Protein AF-A0A1M5QML5-F1 (afdb_monomer)

Solvent-accessible surface area (backbone atoms only — not comparable to full-atom values): 5992 Å² total; per-residue (Å²): 128,74,48,75,50,74,52,78,57,96,95,40,65,35,37,44,35,38,40,73,54,100,56,23,39,38,35,40,45,24,39,92,86,40,73,68,59,95,66,71,49,72,52,69,56,87,68,88,66,96,59,96,61,83,68,73,54,68,66,60,54,50,53,49,48,52,49,52,52,51,55,48,54,51,49,54,52,52,53,51,53,51,53,52,51,52,53,53,51,51,52,54,57,54,60,57,75,70,60,133

pLDDT: mean 81.66, std 12.41, range [53.72, 96.38]

Foldseek 3Di:
DKDWDWDDDPNFIKIWIWDADPFWIKTFIDTPNHGPDPDIQIDGDPDPDPDPDPGDDPVVVVVSSVVNVVVVVVVVVVVVVVVVVVVVVVVVVVVVVPDD

Nearest PDB structures (foldseek):
  6u3s-assembly1_A  TM=7.618E-01  e=4.136E-01  Homo sapiens
  7qby-assembly1_A  TM=5.448E-01  e=1.380E+00  Homo sapiens
  5bvt-assembly1_A  TM=6.741E-01  e=3.263E+00  Pygoscelis papua
  6hxv-assembly1_B  TM=5.065E-01  e=1.947E+00  Danio rerio

Organism: NCBI:txid1437360

Radius of gyration: 20.31 Å; Cα contacts (8 Å, |Δi|>4): 112; chains: 1; bounding box: 36×20×74 Å

Secondary structure (DSSP, 8-state):
--EEEEEEETTEEEEEEEEE-SSEEEEEEEETTEESSS--EEEE--S--SS----S-HHHHHHHHHHHHHHHHHHHHHHHHHHHHHHHHHHHHHHHTT--

Structure (mmCIF, N/CA/C/O backbone):
data_AF-A0A1M5QML5-F1
#
_entry.id   AF-A0A1M5QML5-F1
#
loop_
_atom_site.group_PDB
_atom_site.id
_atom_site.type_symbol
_atom_site.label_atom_id
_atom_site.label_alt_id
_atom_site.label_comp_id
_atom_site.label_asym_id
_atom_site.label_entity_id
_atom_site.label_seq_id
_atom_site.pdbx_PDB_ins_code
_atom_site.Cartn_x
_atom_site.Cartn_y
_atom_site.Cartn_z
_atom_site.occupancy
_atom_site.B_iso_or_equiv
_atom_site.auth_seq_id
_atom_site.auth_comp_id
_atom_site.auth_asym_id
_atom_site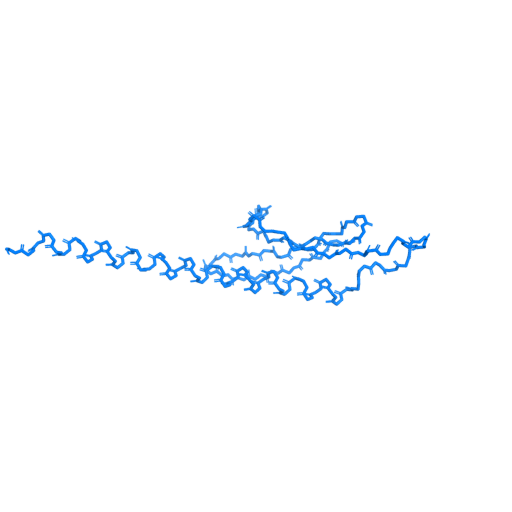.auth_atom_id
_atom_site.pdbx_PDB_model_num
ATOM 1 N N . MET A 1 1 ? 1.415 5.032 -15.938 1.00 65.81 1 MET A N 1
ATOM 2 C CA . MET A 1 1 ? 0.019 4.843 -15.478 1.00 65.81 1 MET A CA 1
ATOM 3 C C . MET A 1 1 ? 0.071 4.297 -14.058 1.00 65.81 1 MET A C 1
ATOM 5 O O . MET A 1 1 ? 0.914 3.450 -13.817 1.00 65.81 1 MET A O 1
ATOM 9 N N . GLN A 1 2 ? -0.724 4.798 -13.113 1.00 76.25 2 GLN A N 1
ATOM 10 C CA . GLN A 1 2 ? -0.790 4.217 -11.761 1.00 76.25 2 GLN A CA 1
ATOM 11 C C . GLN A 1 2 ? -1.678 2.964 -11.773 1.00 76.25 2 GLN A C 1
ATOM 13 O O . GLN A 1 2 ? -2.685 2.957 -12.482 1.00 76.25 2 GLN A O 1
ATOM 18 N N . LYS A 1 3 ? -1.324 1.927 -11.006 1.00 85.81 3 LYS A N 1
ATOM 19 C CA . LYS A 1 3 ? -2.167 0.731 -10.823 1.00 85.81 3 LYS A CA 1
ATOM 20 C C . LYS A 1 3 ? -2.742 0.728 -9.415 1.00 85.81 3 LYS A C 1
ATOM 22 O O . LYS A 1 3 ? -2.038 1.079 -8.472 1.00 85.81 3 LYS A O 1
ATOM 27 N N . ALA A 1 4 ? -4.002 0.339 -9.267 1.00 91.00 4 ALA A N 1
ATOM 28 C CA . ALA A 1 4 ? -4.637 0.236 -7.962 1.00 91.00 4 ALA A CA 1
ATOM 29 C C . ALA A 1 4 ? -5.536 -1.000 -7.889 1.00 91.00 4 ALA A C 1
ATOM 31 O O . ALA A 1 4 ? -6.225 -1.315 -8.856 1.00 91.00 4 ALA A O 1
ATOM 32 N N . THR A 1 5 ? -5.524 -1.669 -6.739 1.00 94.31 5 THR A N 1
ATOM 33 C CA . THR A 1 5 ? -6.532 -2.664 -6.351 1.00 94.31 5 THR A CA 1
ATOM 34 C C . THR A 1 5 ? -7.091 -2.304 -4.980 1.00 94.31 5 THR A C 1
ATOM 36 O O . THR A 1 5 ? -6.482 -1.524 -4.244 1.00 94.31 5 THR A O 1
ATOM 39 N N . THR A 1 6 ? -8.252 -2.846 -4.636 1.00 95.25 6 THR A N 1
ATOM 40 C CA . THR A 1 6 ? -8.933 -2.573 -3.371 1.00 95.25 6 THR A CA 1
ATOM 41 C C . THR A 1 6 ? -9.283 -3.858 -2.648 1.00 95.25 6 THR A C 1
ATOM 43 O O . THR A 1 6 ? -9.657 -4.840 -3.286 1.00 95.25 6 TH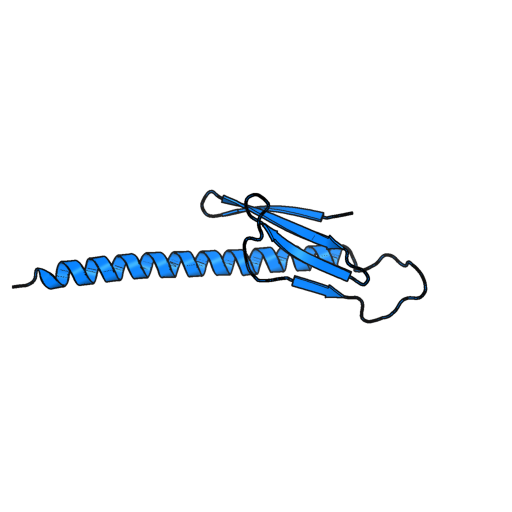R A O 1
ATOM 46 N N . PHE A 1 7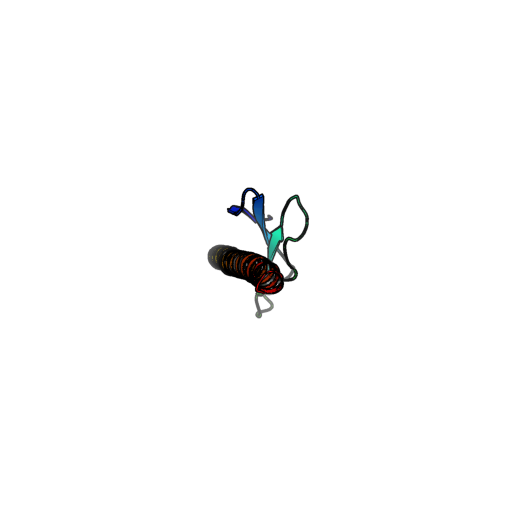 ? -9.244 -3.826 -1.319 1.00 93.56 7 PHE A N 1
ATOM 47 C CA . PHE A 1 7 ? -9.757 -4.906 -0.486 1.00 93.56 7 PHE A CA 1
ATOM 48 C C . PHE A 1 7 ? -10.450 -4.384 0.769 1.00 93.56 7 PHE A C 1
ATOM 50 O O . PHE A 1 7 ? -10.164 -3.287 1.246 1.00 93.56 7 PHE A O 1
ATOM 57 N N . GLU A 1 8 ? -11.336 -5.203 1.328 1.00 92.94 8 GLU A N 1
ATOM 58 C CA . GLU A 1 8 ? -12.073 -4.893 2.550 1.00 92.94 8 GLU A CA 1
ATOM 59 C C . GLU A 1 8 ? -11.498 -5.654 3.748 1.00 92.94 8 GLU A C 1
ATOM 61 O O . GLU A 1 8 ? -11.153 -6.835 3.651 1.00 92.94 8 GLU A O 1
ATOM 66 N N . HIS A 1 9 ? -11.393 -4.982 4.894 1.00 88.38 9 HIS A N 1
ATOM 67 C CA . HIS A 1 9 ? -11.041 -5.609 6.167 1.00 88.38 9 HIS A CA 1
ATOM 68 C C . HIS A 1 9 ? -11.629 -4.805 7.332 1.00 88.38 9 HIS A C 1
ATOM 70 O O . HIS A 1 9 ? -11.500 -3.585 7.368 1.00 88.38 9 HIS A O 1
ATOM 76 N N . GLY A 1 10 ? -12.293 -5.469 8.285 1.00 85.19 10 GLY A N 1
ATOM 77 C CA . GLY A 1 10 ? -12.849 -4.801 9.472 1.00 85.19 10 GLY A CA 1
ATOM 78 C C . GLY A 1 10 ? -13.828 -3.657 9.160 1.00 85.19 10 GLY A C 1
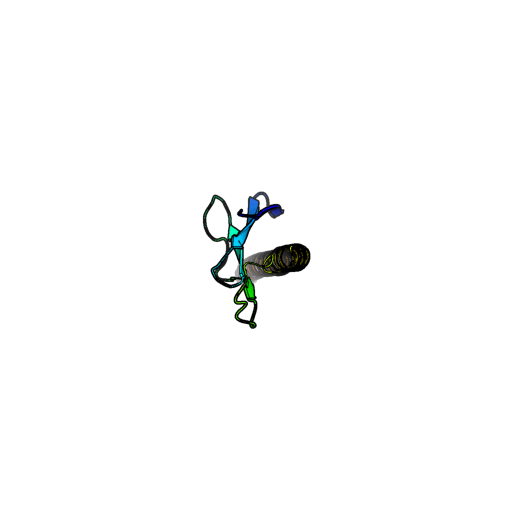ATOM 79 O O . GLY A 1 10 ? -13.821 -2.644 9.854 1.00 85.19 10 GLY A O 1
ATOM 80 N N . GLY A 1 11 ? -14.616 -3.775 8.082 1.00 88.38 11 GLY A N 1
ATOM 81 C CA . GLY A 1 11 ? -15.565 -2.740 7.641 1.00 88.38 11 GLY A CA 1
ATOM 82 C C . GLY A 1 11 ? -14.929 -1.518 6.967 1.00 88.38 11 GLY A C 1
ATOM 83 O O . GLY A 1 11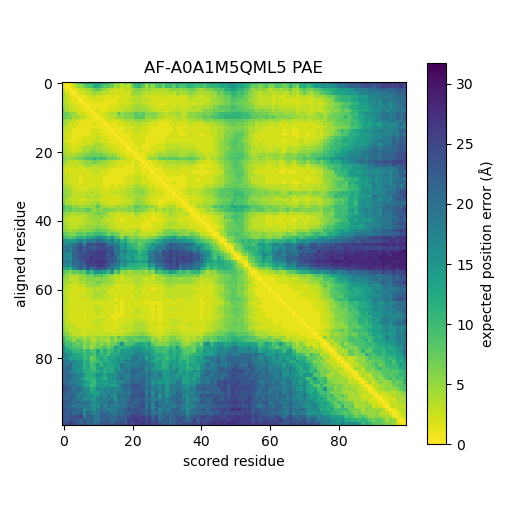 ? -15.621 -0.537 6.710 1.00 88.38 11 GLY A O 1
ATOM 84 N N . LYS A 1 12 ? -13.623 -1.560 6.684 1.00 91.00 12 LYS A N 1
ATOM 85 C CA . LYS A 1 12 ? -12.873 -0.499 6.005 1.00 91.00 12 LYS A CA 1
ATOM 86 C C . LYS A 1 12 ? -12.417 -0.969 4.627 1.00 91.00 12 LYS A C 1
ATOM 88 O O . LYS A 1 12 ? -12.028 -2.126 4.463 1.00 91.00 12 LYS A O 1
ATOM 93 N N . VAL A 1 13 ? -12.428 -0.052 3.660 1.00 93.94 13 VAL A N 1
ATOM 94 C CA . VAL A 1 13 ? -11.889 -0.273 2.313 1.00 93.94 13 VAL A CA 1
ATOM 95 C C . VAL A 1 13 ? -10.466 0.266 2.261 1.00 93.94 13 VAL A C 1
ATOM 97 O O . VAL A 1 13 ? -10.219 1.432 2.570 1.00 93.94 13 VAL A O 1
ATOM 100 N N . TYR A 1 14 ? -9.540 -0.585 1.842 1.00 95.31 14 TYR A N 1
ATOM 101 C CA . TYR A 1 14 ? -8.139 -0.253 1.653 1.00 95.31 14 TYR A CA 1
ATOM 102 C C . TYR A 1 14 ? -7.790 -0.281 0.170 1.00 95.31 14 TYR A C 1
ATOM 104 O O . TYR A 1 14 ? -8.265 -1.134 -0.579 1.00 95.31 14 TYR A O 1
ATOM 112 N N . GLU A 1 15 ? -6.921 0.630 -0.249 1.00 96.38 15 GLU A N 1
ATOM 113 C CA . GLU A 1 15 ? -6.434 0.741 -1.619 1.00 96.38 15 GLU A CA 1
ATOM 114 C C . GLU A 1 15 ? -4.942 0.411 -1.670 1.00 96.38 15 GLU A C 1
ATOM 116 O O . GLU A 1 15 ? -4.122 1.099 -1.063 1.00 96.38 15 GLU A O 1
ATOM 121 N N . VAL A 1 16 ? -4.560 -0.603 -2.437 1.00 96.19 16 VAL A N 1
ATOM 122 C CA . VAL A 1 16 ? -3.160 -0.913 -2.740 1.00 96.19 16 VAL A CA 1
ATOM 123 C C . VAL A 1 16 ? -2.803 -0.188 -4.028 1.00 96.19 16 VAL A C 1
ATOM 125 O O . VAL A 1 16 ? -3.316 -0.532 -5.091 1.00 96.19 16 VAL A O 1
ATOM 128 N N . ARG A 1 17 ? -1.937 0.825 -3.956 1.00 95.31 17 ARG A N 1
ATOM 129 C CA . ARG A 1 17 ? -1.563 1.650 -5.114 1.00 95.31 17 ARG A CA 1
ATOM 130 C C . ARG A 1 17 ? -0.109 1.412 -5.493 1.00 95.31 17 ARG A C 1
ATOM 132 O O . ARG A 1 17 ? 0.775 1.614 -4.663 1.00 95.31 17 ARG A O 1
ATOM 139 N N . ALA A 1 18 ? 0.130 1.049 -6.750 1.00 93.50 18 ALA A N 1
ATOM 140 C CA . ALA A 1 18 ? 1.444 1.020 -7.373 1.00 93.50 18 ALA A CA 1
ATOM 141 C C . ALA A 1 18 ? 1.677 2.311 -8.171 1.00 93.50 18 ALA A C 1
ATOM 143 O O . ALA A 1 18 ? 0.907 2.671 -9.068 1.00 93.50 18 ALA A O 1
ATOM 144 N N . ILE A 1 19 ? 2.757 3.005 -7.829 1.00 91.00 19 ILE A N 1
ATOM 145 C CA . ILE A 1 19 ? 3.142 4.306 -8.362 1.00 91.00 19 ILE A CA 1
ATOM 146 C C . ILE A 1 19 ? 4.489 4.130 -9.075 1.00 91.00 19 ILE A C 1
ATOM 148 O O . ILE A 1 19 ? 5.449 3.699 -8.426 1.00 91.00 19 ILE A O 1
ATOM 152 N N . PRO A 1 20 ? 4.585 4.442 -10.379 1.00 87.25 20 PRO A N 1
ATOM 153 C CA . PRO A 1 20 ? 5.849 4.354 -11.097 1.00 87.25 20 PRO A CA 1
ATOM 154 C C . PRO A 1 20 ? 6.840 5.403 -10.573 1.00 87.25 20 PRO A C 1
ATOM 156 O O . PRO A 1 20 ? 6.461 6.522 -10.219 1.00 87.25 20 PRO A O 1
ATOM 159 N N . THR A 1 21 ? 8.114 5.038 -10.523 1.00 84.31 21 THR A N 1
ATOM 160 C CA . THR A 1 21 ? 9.247 5.910 -10.195 1.00 84.31 21 THR A CA 1
ATOM 161 C C . THR A 1 21 ? 10.179 6.033 -11.402 1.00 84.31 21 THR A C 1
ATOM 163 O O . THR A 1 21 ? 9.897 5.489 -12.465 1.00 84.31 21 THR A O 1
ATOM 166 N N . LEU A 1 22 ? 11.288 6.764 -11.243 1.00 79.81 22 LEU A N 1
ATOM 167 C CA . LEU A 1 22 ? 12.308 6.923 -12.287 1.00 79.81 22 LEU A CA 1
ATOM 168 C C . LEU A 1 22 ? 12.875 5.580 -12.776 1.00 79.81 22 LEU A C 1
ATOM 170 O O . LEU A 1 22 ? 13.056 5.411 -13.974 1.00 79.81 22 LEU A O 1
ATOM 174 N N . ASN A 1 23 ? 13.100 4.638 -11.858 1.00 79.31 23 ASN A N 1
ATOM 175 C CA . ASN A 1 23 ? 13.797 3.377 -12.131 1.00 79.31 23 ASN A CA 1
ATOM 176 C C . ASN A 1 23 ? 12.960 2.141 -11.756 1.00 79.31 23 ASN A C 1
ATOM 178 O O . ASN A 1 23 ? 13.450 1.014 -11.793 1.00 79.31 23 ASN A O 1
ATOM 182 N N . GLY A 1 24 ? 11.696 2.319 -11.367 1.00 87.00 24 GLY A N 1
ATOM 183 C CA . GLY A 1 24 ? 10.933 1.225 -10.789 1.00 87.00 24 GLY A CA 1
ATOM 184 C C . GLY A 1 24 ? 9.513 1.569 -10.372 1.00 87.00 24 GLY A C 1
ATOM 185 O O . GLY A 1 24 ? 8.847 2.401 -10.985 1.00 87.00 24 GLY A O 1
ATOM 186 N N . TRP A 1 25 ? 9.035 0.895 -9.327 1.00 90.38 25 TRP A N 1
ATOM 187 C CA . TRP A 1 25 ? 7.694 1.075 -8.776 1.00 90.38 25 TRP A CA 1
ATOM 188 C C . TRP A 1 25 ? 7.707 1.059 -7.254 1.00 90.38 25 TRP A C 1
ATOM 190 O O . TRP A 1 25 ? 8.476 0.338 -6.619 1.00 90.38 25 TRP A O 1
ATOM 200 N N . LYS A 1 26 ? 6.796 1.839 -6.673 1.00 92.50 26 LYS A N 1
ATOM 201 C CA . LYS A 1 26 ? 6.499 1.852 -5.241 1.00 92.50 26 LYS A CA 1
ATOM 202 C C . LYS A 1 26 ? 5.054 1.454 -5.015 1.00 92.50 26 LYS A C 1
ATOM 204 O O . LYS A 1 26 ? 4.159 2.019 -5.635 1.00 92.50 26 LYS A O 1
ATOM 209 N N . VAL A 1 27 ? 4.827 0.538 -4.088 1.00 94.19 27 VAL A N 1
ATOM 210 C CA . VAL A 1 27 ? 3.510 0.100 -3.641 1.00 94.19 27 VAL A CA 1
ATOM 211 C C . VAL A 1 27 ? 3.280 0.570 -2.209 1.00 94.19 27 VAL A C 1
ATOM 213 O O . VAL A 1 27 ? 4.109 0.349 -1.320 1.00 94.19 27 VAL A O 1
ATOM 216 N N . ARG A 1 28 ? 2.146 1.239 -1.991 1.00 95.00 28 ARG A N 1
ATOM 217 C CA . ARG A 1 28 ? 1.689 1.706 -0.675 1.00 95.00 28 ARG A CA 1
ATOM 218 C C . ARG A 1 28 ? 0.201 1.428 -0.513 1.00 95.00 28 ARG A C 1
ATOM 220 O O . ARG A 1 28 ? -0.539 1.416 -1.497 1.00 95.00 28 ARG A O 1
ATOM 227 N N . ILE A 1 29 ? -0.217 1.228 0.731 1.00 95.31 29 ILE A N 1
ATOM 228 C CA . ILE A 1 29 ? -1.615 0.978 1.083 1.00 95.31 29 ILE A CA 1
ATOM 229 C C . ILE A 1 29 ? -2.214 2.266 1.625 1.00 95.31 29 ILE A C 1
ATOM 231 O O . ILE A 1 29 ? -1.575 2.968 2.409 1.00 95.31 29 ILE A O 1
ATOM 235 N N . PHE A 1 30 ? -3.429 2.570 1.198 1.00 94.69 30 PHE A N 1
ATOM 236 C CA . PHE A 1 30 ? -4.179 3.748 1.594 1.00 94.69 30 PHE A CA 1
ATOM 237 C C . PHE A 1 30 ? -5.520 3.343 2.192 1.00 94.69 30 PHE A C 1
ATOM 239 O O . PHE A 1 30 ? -6.086 2.315 1.834 1.00 94.69 30 PHE A O 1
ATOM 246 N N . ILE A 1 31 ? -6.024 4.175 3.089 1.00 94.56 31 ILE A N 1
ATOM 247 C CA . ILE A 1 31 ? -7.400 4.165 3.567 1.00 94.56 31 ILE A CA 1
ATOM 248 C C . ILE A 1 31 ? -7.911 5.597 3.457 1.00 94.56 31 ILE A C 1
ATOM 250 O O . ILE A 1 31 ? -7.231 6.525 3.892 1.00 94.56 31 ILE A O 1
ATOM 254 N N . GLU A 1 32 ? -9.053 5.789 2.797 1.00 91.94 32 GLU A N 1
ATOM 255 C CA . GLU A 1 32 ? -9.651 7.120 2.592 1.00 91.94 32 GLU A CA 1
ATOM 256 C C . GLU A 1 32 ? -8.657 8.139 1.987 1.00 91.94 32 GLU A C 1
ATOM 258 O O . GLU A 1 32 ? -8.626 9.317 2.336 1.00 91.94 32 GLU A O 1
ATOM 263 N N . GLY A 1 33 ? -7.789 7.673 1.080 1.00 90.19 33 GLY A N 1
ATOM 264 C CA . GLY A 1 33 ? -6.764 8.496 0.430 1.00 90.19 33 GLY A CA 1
ATOM 265 C C . GLY A 1 33 ? -5.521 8.821 1.271 1.00 90.19 33 GLY A C 1
ATOM 266 O O . GLY A 1 33 ? -4.591 9.429 0.738 1.00 90.19 33 GLY A O 1
ATOM 267 N N . ILE A 1 34 ? -5.447 8.382 2.530 1.00 92.62 34 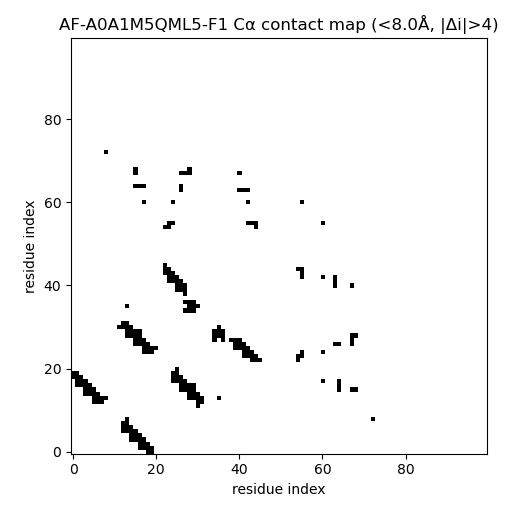ILE A N 1
ATOM 268 C CA . ILE A 1 34 ? -4.312 8.597 3.443 1.00 92.62 34 ILE A CA 1
ATOM 269 C C . ILE A 1 34 ? -3.488 7.303 3.547 1.00 92.62 34 ILE A C 1
ATOM 271 O O . ILE A 1 34 ? -4.077 6.222 3.557 1.00 92.62 34 ILE A O 1
ATOM 275 N N . PRO A 1 35 ? -2.141 7.353 3.617 1.00 92.12 35 PRO A N 1
ATOM 276 C CA . PRO A 1 35 ? -1.330 6.155 3.827 1.00 92.12 35 PRO A CA 1
ATOM 277 C C . PRO A 1 35 ? -1.767 5.389 5.084 1.00 92.12 35 PRO A C 1
ATOM 279 O O . PRO A 1 35 ? -1.744 5.934 6.185 1.00 92.12 35 PRO A O 1
ATOM 282 N N . ALA A 1 36 ? -2.145 4.123 4.912 1.00 89.25 36 ALA A N 1
ATOM 283 C CA . ALA A 1 36 ? -2.659 3.271 5.982 1.00 89.25 36 ALA A CA 1
ATOM 284 C C . ALA A 1 36 ? -1.547 2.726 6.895 1.00 89.25 36 ALA A C 1
ATOM 286 O O . ALA A 1 36 ? -1.825 2.262 7.997 1.00 89.25 36 ALA A O 1
ATOM 287 N N . ASN A 1 37 ? -0.289 2.761 6.442 1.00 86.25 37 ASN A N 1
ATOM 288 C CA . ASN A 1 37 ? 0.875 2.360 7.224 1.00 86.25 37 ASN A CA 1
ATOM 289 C C . ASN A 1 37 ? 2.145 3.140 6.835 1.00 86.25 37 ASN A C 1
ATOM 291 O O . ASN A 1 37 ? 2.191 3.885 5.852 1.00 86.25 37 ASN A O 1
ATOM 295 N N . GLY A 1 38 ? 3.202 2.944 7.629 1.00 83.31 38 GLY A N 1
ATOM 296 C CA . GLY A 1 38 ? 4.536 3.496 7.373 1.00 83.31 38 GLY A CA 1
ATOM 297 C C . GLY A 1 38 ? 5.378 2.697 6.371 1.00 83.31 38 GLY A C 1
ATOM 298 O O . GLY A 1 38 ? 6.488 3.115 6.049 1.00 83.31 38 GLY A O 1
ATOM 299 N N . PHE A 1 39 ? 4.884 1.562 5.868 1.00 86.88 39 PHE A N 1
ATOM 300 C CA . PHE A 1 39 ? 5.650 0.689 4.981 1.00 86.88 39 PHE A CA 1
ATOM 301 C C . PHE A 1 39 ? 5.538 1.127 3.520 1.00 86.88 39 PHE A C 1
ATOM 303 O O . PHE A 1 39 ? 4.533 1.670 3.063 1.00 86.88 39 PHE A O 1
ATOM 310 N N . THR A 1 40 ? 6.611 0.912 2.767 1.00 91.88 40 THR A N 1
ATOM 311 C CA . THR A 1 40 ? 6.631 1.100 1.315 1.00 91.88 40 THR A CA 1
ATOM 312 C C . THR A 1 40 ? 7.349 -0.084 0.703 1.00 91.88 40 THR A C 1
ATOM 314 O O . THR A 1 40 ? 8.509 -0.336 1.016 1.00 91.88 40 THR A O 1
ATOM 317 N N . TYR A 1 41 ? 6.659 -0.791 -0.181 1.00 92.00 41 TYR A N 1
ATOM 318 C CA . TYR A 1 41 ? 7.214 -1.911 -0.926 1.00 92.00 41 TYR A CA 1
ATOM 319 C C . TYR A 1 41 ? 7.728 -1.357 -2.245 1.00 92.00 41 TYR A C 1
ATOM 321 O O . TYR A 1 41 ? 7.024 -0.590 -2.897 1.00 92.00 41 TYR A O 1
ATOM 329 N N . SER A 1 42 ? 8.963 -1.666 -2.623 1.00 90.94 42 SER A N 1
ATOM 330 C CA . SER A 1 42 ? 9.564 -1.093 -3.830 1.00 90.94 42 SER A CA 1
ATOM 331 C C . SER A 1 42 ? 10.276 -2.161 -4.631 1.00 90.94 42 SER A C 1
ATOM 333 O O . SER A 1 42 ? 10.838 -3.095 -4.064 1.00 90.94 42 SER A O 1
ATOM 335 N N . VAL A 1 43 ? 10.275 -1.978 -5.941 1.00 88.44 43 VAL A N 1
ATOM 336 C CA . VAL A 1 43 ? 11.094 -2.740 -6.875 1.00 88.44 43 VAL A CA 1
ATOM 337 C C . VAL A 1 43 ? 11.759 -1.755 -7.819 1.00 88.44 43 VAL A C 1
ATOM 339 O O . VAL A 1 43 ? 11.111 -0.824 -8.298 1.00 88.44 43 VAL A O 1
ATOM 342 N N . ASP A 1 44 ? 13.054 -1.939 -8.030 1.00 85.50 44 ASP A N 1
ATOM 343 C CA . ASP A 1 44 ? 13.907 -1.049 -8.806 1.00 85.50 44 ASP A CA 1
ATOM 344 C C . ASP A 1 44 ? 14.696 -1.870 -9.825 1.00 85.50 44 ASP A C 1
ATOM 346 O O . ASP A 1 44 ? 15.115 -2.993 -9.531 1.00 85.50 44 ASP A O 1
ATOM 350 N N . SER A 1 45 ? 14.869 -1.328 -11.026 1.00 77.81 45 SER A N 1
ATOM 351 C CA . SER A 1 45 ? 15.784 -1.886 -12.012 1.00 77.81 45 SER A CA 1
ATOM 352 C C . SER A 1 45 ? 17.195 -1.400 -11.705 1.00 77.81 45 SER A C 1
ATOM 354 O O . SER A 1 45 ? 17.533 -0.250 -11.974 1.00 77.81 45 SER A O 1
ATOM 356 N N . GLU A 1 46 ? 18.039 -2.297 -11.195 1.00 74.75 46 GLU A N 1
ATOM 357 C CA . GLU A 1 46 ? 19.445 -1.993 -10.891 1.00 74.75 46 GLU A CA 1
ATOM 358 C C . GLU A 1 46 ? 20.254 -1.624 -12.149 1.00 74.75 46 GLU A C 1
ATOM 360 O O . GLU A 1 46 ? 21.239 -0.888 -12.087 1.00 74.75 46 GLU A O 1
ATOM 365 N N . VAL A 1 47 ? 19.828 -2.108 -13.318 1.00 71.44 47 VAL A N 1
ATOM 366 C CA . VAL A 1 47 ? 20.488 -1.800 -14.586 1.00 71.44 47 VAL A CA 1
ATOM 367 C C . VAL A 1 47 ? 20.000 -0.447 -15.098 1.00 71.44 47 VAL A C 1
ATOM 369 O O . VAL A 1 47 ? 18.820 -0.290 -15.418 1.00 71.44 47 VAL A O 1
ATOM 372 N N . TYR A 1 48 ? 20.927 0.506 -15.232 1.00 58.22 48 TYR A N 1
ATOM 373 C CA . TYR A 1 48 ? 20.703 1.745 -15.975 1.00 58.22 48 TYR A CA 1
ATOM 374 C C . TYR A 1 48 ? 20.549 1.397 -17.460 1.00 58.22 48 TYR A C 1
ATOM 376 O O . TYR A 1 48 ? 21.523 1.051 -18.130 1.00 58.22 48 TYR A O 1
ATOM 384 N N . GLN A 1 49 ? 19.316 1.407 -17.958 1.00 61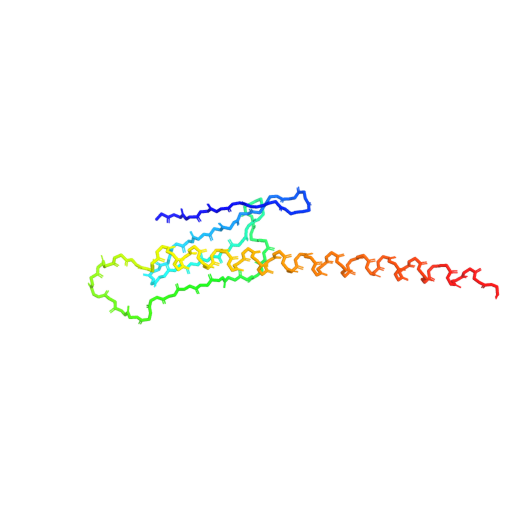.22 49 GLN A N 1
ATOM 385 C CA . GLN A 1 49 ? 19.026 1.094 -19.353 1.00 61.22 49 GLN A CA 1
ATOM 386 C C . GLN A 1 49 ? 18.970 2.385 -20.175 1.00 61.22 49 GLN A C 1
ATOM 388 O O . GLN A 1 49 ? 18.211 3.299 -19.871 1.00 61.22 49 GLN A O 1
ATOM 393 N N . ASP A 1 50 ? 19.795 2.445 -21.223 1.00 58.25 50 ASP A N 1
ATOM 394 C CA . ASP A 1 50 ? 19.963 3.610 -22.112 1.00 58.25 50 ASP A CA 1
ATOM 395 C C . ASP A 1 50 ? 18.780 3.795 -23.090 1.00 58.25 50 ASP A C 1
ATOM 397 O O . ASP A 1 50 ? 18.607 4.846 -23.702 1.00 58.25 50 ASP A O 1
ATOM 401 N N . ALA A 1 51 ? 17.920 2.779 -23.212 1.00 55.25 51 ALA A N 1
ATOM 402 C CA . ALA A 1 51 ? 16.706 2.808 -24.018 1.00 55.25 51 ALA A CA 1
ATOM 403 C C . ALA A 1 51 ? 15.467 2.672 -23.117 1.00 55.25 51 ALA A C 1
ATOM 405 O O . ALA A 1 51 ? 15.521 1.917 -22.145 1.00 55.25 51 ALA A O 1
ATOM 406 N N . PRO A 1 52 ? 14.337 3.329 -23.449 1.00 53.72 52 PRO A N 1
ATOM 407 C CA . PRO A 1 52 ? 13.060 3.137 -22.768 1.00 53.72 52 PRO A CA 1
ATOM 408 C C . PRO A 1 52 ? 12.486 1.764 -23.145 1.00 53.72 52 PRO A C 1
ATOM 410 O O . PRO A 1 52 ? 11.517 1.659 -23.892 1.00 53.72 52 PRO A O 1
ATOM 413 N N . ILE A 1 53 ? 13.137 0.694 -22.697 1.00 54.84 53 ILE A N 1
ATOM 414 C CA . ILE A 1 53 ? 12.535 -0.629 -22.680 1.00 54.84 53 ILE A CA 1
ATOM 415 C C . ILE A 1 53 ? 11.556 -0.631 -21.512 1.00 54.84 53 ILE A C 1
ATOM 417 O O . ILE A 1 53 ? 11.860 -0.123 -20.432 1.00 54.84 53 ILE A O 1
ATOM 421 N N . ASP A 1 54 ? 10.354 -1.123 -21.807 1.00 60.22 54 ASP A N 1
ATOM 422 C CA . ASP A 1 54 ? 9.275 -1.441 -20.875 1.00 60.22 54 ASP A CA 1
ATOM 423 C C . ASP A 1 54 ? 9.850 -1.788 -19.500 1.00 60.22 54 ASP A C 1
ATOM 425 O O . ASP A 1 54 ? 10.651 -2.714 -19.403 1.00 60.22 54 ASP A O 1
ATOM 429 N N . GLY A 1 55 ? 9.538 -0.962 -18.495 1.00 64.50 55 GLY A N 1
ATOM 430 C CA . GLY A 1 55 ? 10.226 -0.944 -17.205 1.00 64.50 55 GLY A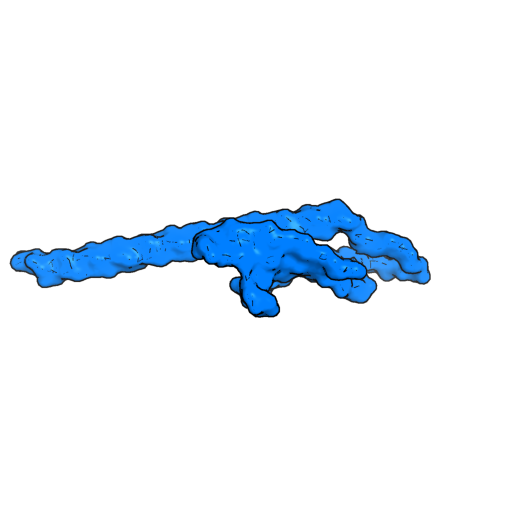 CA 1
ATOM 431 C C . GLY A 1 55 ? 10.078 -2.235 -16.393 1.00 64.50 55 GLY A C 1
ATOM 432 O O . GLY A 1 55 ? 10.108 -3.351 -16.893 1.00 64.50 55 GLY A O 1
ATOM 433 N N . VAL A 1 56 ? 9.932 -2.111 -15.077 1.00 71.31 56 VAL A N 1
ATOM 434 C CA . VAL A 1 56 ? 9.689 -3.287 -14.223 1.00 71.31 56 VAL A CA 1
ATOM 435 C C . VAL A 1 56 ? 8.515 -4.113 -14.783 1.00 71.31 56 VAL A C 1
ATOM 437 O O . VAL A 1 56 ? 7.446 -3.530 -15.001 1.00 71.31 56 VAL A O 1
ATOM 440 N N . PRO A 1 57 ? 8.676 -5.442 -14.969 1.00 82.56 57 PRO A N 1
ATOM 441 C CA . PRO A 1 57 ? 7.627 -6.304 -15.501 1.00 82.56 57 PRO A CA 1
ATOM 442 C C . PRO A 1 57 ? 6.323 -6.150 -14.722 1.00 82.56 57 PRO A C 1
ATOM 444 O O . PRO A 1 57 ? 6.324 -6.150 -13.489 1.00 82.56 57 PRO A O 1
ATOM 447 N N . GLU A 1 58 ? 5.196 -6.068 -15.429 1.00 83.38 58 GLU A N 1
ATOM 448 C CA . GLU A 1 58 ? 3.888 -5.863 -14.799 1.00 83.38 58 GLU A CA 1
ATOM 449 C C . GLU A 1 58 ? 3.538 -6.951 -13.777 1.00 83.38 58 GLU A C 1
ATOM 451 O O . GLU A 1 58 ? 2.906 -6.652 -12.763 1.00 83.38 58 GLU A O 1
ATOM 456 N N . ASP A 1 59 ? 3.986 -8.182 -14.024 1.00 87.25 59 ASP A N 1
ATOM 457 C CA . ASP A 1 59 ? 3.803 -9.334 -13.140 1.00 87.25 59 ASP A CA 1
ATOM 458 C C . ASP A 1 59 ? 4.563 -9.164 -11.814 1.00 87.25 59 ASP A C 1
ATOM 460 O O . ASP A 1 59 ? 4.048 -9.457 -10.737 1.00 87.25 59 ASP A O 1
ATOM 464 N N . LEU A 1 60 ? 5.756 -8.560 -11.866 1.00 88.12 60 LEU A N 1
ATOM 465 C CA . LEU A 1 60 ? 6.549 -8.253 -10.677 1.00 88.12 60 LEU A CA 1
ATOM 466 C C . LEU A 1 60 ? 5.884 -7.154 -9.838 1.00 88.12 60 LEU A C 1
ATOM 468 O O . LEU A 1 60 ? 5.871 -7.228 -8.610 1.00 88.12 60 LEU A O 1
ATOM 472 N N . VAL A 1 61 ? 5.271 -6.163 -10.495 1.00 89.38 61 VAL A N 1
ATOM 473 C CA . VAL A 1 61 ? 4.455 -5.144 -9.817 1.00 89.38 61 VAL A CA 1
ATOM 474 C C . VAL A 1 61 ? 3.213 -5.781 -9.185 1.00 89.38 61 VAL A C 1
ATOM 476 O O . VAL A 1 61 ? 2.895 -5.465 -8.040 1.00 89.38 61 VAL A O 1
ATOM 479 N N . ALA A 1 62 ? 2.539 -6.702 -9.881 1.00 92.00 62 ALA A N 1
ATOM 480 C CA . ALA A 1 62 ? 1.382 -7.421 -9.349 1.00 92.00 62 ALA A CA 1
ATOM 481 C C . ALA A 1 62 ? 1.747 -8.272 -8.119 1.00 92.00 62 ALA A C 1
ATOM 483 O O . ALA A 1 62 ? 1.082 -8.172 -7.087 1.00 92.00 62 ALA A O 1
ATOM 484 N N . GLY A 1 63 ? 2.853 -9.020 -8.174 1.00 93.06 63 GLY A N 1
ATOM 485 C CA . GLY A 1 63 ? 3.359 -9.788 -7.033 1.00 93.06 63 GLY A CA 1
ATOM 486 C C . GLY A 1 63 ? 3.754 -8.908 -5.840 1.00 93.06 63 GLY A C 1
ATOM 487 O O . GLY A 1 63 ? 3.515 -9.266 -4.683 1.00 93.06 63 GLY A O 1
ATOM 488 N N . LEU A 1 64 ? 4.298 -7.713 -6.098 1.00 93.62 64 LEU A N 1
ATOM 489 C CA . LEU A 1 64 ? 4.601 -6.735 -5.051 1.00 93.62 64 LEU A CA 1
ATOM 490 C C . LEU A 1 64 ? 3.326 -6.182 -4.394 1.00 93.62 64 LEU A C 1
ATOM 492 O O . LEU A 1 64 ? 3.293 -5.998 -3.177 1.00 93.62 64 LEU A O 1
ATOM 496 N N . MET A 1 65 ? 2.271 -5.946 -5.180 1.00 95.00 65 MET A N 1
ATOM 497 C CA . MET A 1 65 ? 0.956 -5.536 -4.676 1.00 95.00 65 MET A CA 1
ATOM 498 C C . MET A 1 65 ? 0.313 -6.617 -3.803 1.00 95.00 65 MET A C 1
ATOM 500 O O . MET A 1 65 ? -0.155 -6.301 -2.709 1.00 95.00 65 MET A O 1
ATOM 504 N N . GLU A 1 66 ? 0.350 -7.880 -4.233 1.00 95.00 66 GLU A N 1
ATOM 505 C CA . GLU A 1 66 ? -0.147 -9.011 -3.439 1.00 95.00 66 GLU A CA 1
ATOM 506 C C . GLU A 1 66 ? 0.631 -9.158 -2.124 1.00 95.00 66 GLU A C 1
ATOM 508 O O . GLU A 1 66 ? 0.044 -9.345 -1.057 1.00 95.00 66 GLU A O 1
ATOM 513 N N . THR A 1 67 ? 1.958 -9.009 -2.176 1.00 94.12 67 THR A N 1
ATOM 514 C CA . THR A 1 67 ? 2.811 -9.074 -0.982 1.00 94.12 67 THR A CA 1
ATOM 515 C C . THR A 1 67 ? 2.449 -7.974 0.012 1.00 94.12 67 THR A C 1
ATOM 517 O O . THR A 1 67 ? 2.248 -8.261 1.193 1.00 94.12 67 THR A O 1
ATOM 520 N N . ALA A 1 68 ? 2.293 -6.735 -0.467 1.00 93.62 68 ALA A N 1
ATOM 521 C CA . ALA A 1 68 ? 1.893 -5.610 0.369 1.00 93.62 68 ALA A CA 1
ATOM 522 C C . ALA A 1 68 ? 0.536 -5.858 1.045 1.00 93.62 68 ALA A C 1
ATOM 524 O O . ALA A 1 68 ? 0.417 -5.698 2.261 1.00 93.62 68 ALA A O 1
ATOM 525 N N . GLU A 1 69 ? -0.470 -6.292 0.281 1.00 94.62 69 GLU A N 1
ATOM 526 C CA . GLU A 1 69 ? -1.792 -6.639 0.811 1.00 94.62 69 GLU A CA 1
ATOM 527 C C . GLU A 1 69 ? -1.704 -7.734 1.880 1.00 94.62 69 GLU A C 1
ATOM 529 O O . GLU A 1 69 ? -2.264 -7.593 2.971 1.00 94.62 69 GLU A O 1
ATOM 534 N N . ARG A 1 70 ? -0.987 -8.823 1.585 1.00 93.38 70 ARG A N 1
ATOM 535 C CA . ARG A 1 70 ? -0.871 -9.982 2.473 1.00 93.38 70 ARG A CA 1
ATOM 536 C C . ARG A 1 70 ? -0.203 -9.623 3.795 1.00 93.38 70 ARG A C 1
ATOM 538 O O . ARG A 1 70 ? -0.705 -10.005 4.852 1.00 93.38 70 ARG A O 1
ATOM 545 N N . ASP A 1 71 ? 0.921 -8.912 3.749 1.00 91.44 71 ASP A N 1
ATOM 546 C CA . ASP A 1 71 ? 1.630 -8.486 4.957 1.00 91.44 71 ASP A CA 1
ATOM 547 C C . ASP A 1 71 ? 0.784 -7.521 5.790 1.00 91.44 71 ASP A C 1
ATOM 549 O O . ASP A 1 71 ? 0.730 -7.650 7.013 1.00 91.44 71 ASP A O 1
ATOM 553 N N . PHE A 1 72 ? 0.057 -6.610 5.143 1.00 91.31 72 PHE A N 1
ATOM 554 C CA . PHE A 1 72 ? -0.817 -5.681 5.846 1.00 91.31 72 PHE A CA 1
ATOM 555 C C . PHE A 1 72 ? -2.010 -6.371 6.505 1.00 91.31 72 PHE A C 1
ATOM 557 O O . PHE A 1 72 ? -2.275 -6.125 7.677 1.00 91.31 72 PHE A O 1
ATOM 564 N N . ARG A 1 73 ? -2.684 -7.296 5.812 1.00 90.62 73 ARG A N 1
ATOM 565 C CA . ARG A 1 73 ? -3.758 -8.105 6.414 1.00 90.62 73 ARG A CA 1
ATOM 566 C C . ARG A 1 73 ? -3.267 -8.914 7.609 1.00 90.62 73 ARG A C 1
ATOM 568 O O . ARG A 1 73 ? -3.985 -9.027 8.599 1.00 90.62 73 ARG A O 1
ATOM 575 N N . ARG A 1 74 ? -2.049 -9.464 7.533 1.00 88.19 74 ARG A N 1
ATOM 576 C CA . ARG A 1 74 ? -1.435 -10.164 8.668 1.00 88.19 74 ARG A CA 1
ATOM 577 C C . ARG A 1 74 ? -1.201 -9.206 9.838 1.00 88.19 74 ARG A C 1
ATOM 579 O O . ARG A 1 74 ? -1.534 -9.566 10.961 1.00 88.19 74 ARG A O 1
ATOM 586 N N . GLY A 1 75 ? -0.708 -7.996 9.570 1.00 85.25 75 GLY A N 1
ATOM 587 C CA . GLY A 1 75 ? -0.567 -6.935 10.573 1.00 85.25 75 GLY A CA 1
ATOM 588 C C . GLY A 1 75 ? -1.891 -6.610 11.272 1.00 85.25 75 GLY A C 1
ATOM 589 O O . GLY A 1 75 ? -1.972 -6.731 12.491 1.00 85.25 75 GLY A O 1
ATOM 590 N N . LEU A 1 76 ? -2.951 -6.342 10.503 1.00 82.81 76 LEU A N 1
ATOM 591 C CA . LEU A 1 76 ? -4.285 -6.041 11.043 1.00 82.81 76 LEU A CA 1
ATOM 592 C C . LEU A 1 76 ? -4.851 -7.182 11.904 1.00 82.81 76 LEU A C 1
ATOM 594 O O . LEU A 1 76 ? -5.447 -6.942 12.957 1.00 82.81 76 LEU A O 1
ATOM 598 N N . ALA A 1 77 ? -4.657 -8.434 11.482 1.00 72.69 77 ALA A N 1
ATOM 599 C CA . ALA A 1 77 ? -5.084 -9.597 12.255 1.00 72.69 77 ALA A CA 1
ATOM 600 C C . ALA A 1 77 ? -4.337 -9.701 13.596 1.00 72.69 77 ALA A C 1
ATOM 602 O O . ALA A 1 77 ? -4.946 -10.004 14.620 1.00 72.69 77 ALA A O 1
ATOM 603 N N . GLN A 1 78 ? -3.032 -9.409 13.614 1.00 70.44 78 GLN A N 1
ATOM 604 C CA . GLN A 1 78 ? -2.240 -9.394 14.847 1.00 70.44 78 GLN A CA 1
ATOM 605 C C . GLN A 1 78 ? -2.661 -8.257 15.788 1.00 70.44 78 GLN A C 1
ATOM 607 O O . GLN A 1 78 ? -2.758 -8.476 16.995 1.00 70.44 78 GLN A O 1
ATOM 612 N N . GLU A 1 79 ? -2.948 -7.070 15.251 1.00 64.69 79 GLU A N 1
ATOM 613 C CA . GLU A 1 79 ? -3.453 -5.929 16.027 1.00 64.69 79 GLU A CA 1
ATOM 614 C C . GLU A 1 79 ? -4.824 -6.229 16.653 1.00 64.69 79 GLU A C 1
ATOM 616 O O . GLU A 1 79 ? -5.050 -5.921 17.822 1.00 64.69 79 GLU A O 1
ATOM 621 N N . SER A 1 80 ? -5.711 -6.901 15.915 1.00 61.22 80 SER A N 1
ATOM 622 C CA . SER A 1 80 ? -7.042 -7.291 16.403 1.00 61.22 80 SER A CA 1
ATOM 623 C C . SER A 1 80 ? -6.961 -8.291 17.564 1.00 61.22 80 SER A C 1
ATOM 625 O O . SER A 1 80 ? -7.634 -8.118 18.577 1.00 61.22 80 SER A O 1
ATOM 627 N N . VAL A 1 81 ? -6.086 -9.299 17.458 1.00 64.44 81 VAL A N 1
ATOM 628 C CA . VAL A 1 81 ? -5.843 -10.281 18.533 1.00 64.44 81 VAL A CA 1
ATOM 629 C C . VAL A 1 81 ? -5.220 -9.622 19.767 1.00 64.44 81 VAL A C 1
ATOM 631 O O . VAL A 1 81 ? -5.575 -9.955 20.896 1.00 64.44 81 VAL A O 1
ATOM 634 N N . ALA A 1 82 ? -4.295 -8.677 19.576 1.00 60.25 82 ALA A N 1
ATOM 635 C CA . ALA A 1 82 ? -3.695 -7.942 20.686 1.00 60.25 82 ALA A CA 1
ATOM 636 C C . ALA A 1 82 ? -4.724 -7.066 21.421 1.00 60.25 82 ALA A C 1
ATOM 638 O O . ALA A 1 82 ? -4.706 -7.016 22.651 1.00 60.25 82 ALA A O 1
ATOM 639 N N . ALA A 1 83 ? -5.635 -6.419 20.686 1.00 58.59 83 ALA A N 1
ATOM 640 C CA . ALA A 1 83 ? -6.712 -5.620 21.264 1.00 58.59 83 ALA A CA 1
ATOM 641 C C . ALA A 1 83 ? -7.727 -6.478 22.041 1.00 58.59 83 ALA A C 1
ATOM 643 O O . ALA A 1 83 ? -8.121 -6.100 23.142 1.00 58.59 83 ALA A O 1
ATOM 644 N N . GLU A 1 84 ? -8.103 -7.648 21.515 1.00 64.62 84 GLU A N 1
ATOM 645 C CA . GLU A 1 84 ? -9.001 -8.586 22.206 1.00 64.62 84 GLU A CA 1
ATOM 646 C C . GLU A 1 84 ? -8.382 -9.107 23.509 1.00 64.62 84 GLU A C 1
ATOM 648 O O . GLU A 1 84 ? -9.024 -9.093 24.558 1.00 64.62 84 GLU A O 1
ATOM 653 N N . LYS A 1 85 ? -7.097 -9.477 23.479 1.00 65.19 85 LYS A N 1
ATOM 654 C CA . LYS A 1 85 ? -6.380 -9.931 24.674 1.00 65.19 85 LYS A CA 1
ATOM 655 C C . LYS A 1 85 ? -6.250 -8.838 25.740 1.00 65.19 85 LYS A C 1
ATOM 657 O O . LYS A 1 85 ? -6.320 -9.139 26.925 1.00 65.19 85 LYS A O 1
ATOM 662 N N . ALA A 1 86 ? -6.045 -7.585 25.335 1.00 64.06 86 ALA A N 1
ATOM 663 C CA . ALA A 1 86 ? -5.983 -6.465 26.272 1.00 64.06 86 ALA A CA 1
ATOM 664 C C . ALA A 1 86 ? -7.338 -6.202 26.950 1.00 64.06 86 ALA A C 1
ATOM 666 O O . ALA A 1 86 ? -7.369 -5.869 28.130 1.00 64.06 86 ALA A O 1
ATOM 667 N N . ALA A 1 87 ? -8.448 -6.378 26.226 1.00 67.94 87 ALA A N 1
ATOM 668 C CA . ALA A 1 87 ? -9.786 -6.251 26.798 1.00 67.94 87 ALA A CA 1
ATOM 669 C C . ALA A 1 87 ? -10.109 -7.383 27.793 1.00 67.94 87 ALA A C 1
ATOM 671 O O . ALA A 1 87 ? -10.693 -7.118 28.839 1.00 67.94 87 ALA A O 1
ATOM 672 N N . ASP A 1 88 ? -9.709 -8.623 27.498 1.00 70.56 88 ASP A N 1
ATOM 673 C CA . ASP A 1 88 ? -9.880 -9.761 28.416 1.00 70.56 88 ASP A CA 1
ATOM 674 C C . ASP A 1 88 ? -9.074 -9.584 29.719 1.00 70.56 88 ASP A C 1
ATOM 676 O O . ASP A 1 88 ? -9.604 -9.804 30.808 1.00 70.56 88 ASP A O 1
ATOM 680 N N . ASP A 1 89 ? -7.828 -9.104 29.622 1.00 69.69 89 ASP A N 1
ATOM 681 C CA . ASP A 1 89 ? -6.962 -8.844 30.783 1.00 69.69 89 ASP A CA 1
ATOM 682 C C . ASP A 1 89 ? -7.505 -7.713 31.679 1.00 69.69 89 ASP A C 1
ATOM 684 O O . ASP A 1 89 ? -7.488 -7.833 32.904 1.00 69.69 89 ASP A O 1
ATOM 688 N N . ASP A 1 90 ? -8.067 -6.650 31.088 1.00 71.94 90 ASP A N 1
ATOM 689 C CA . ASP A 1 90 ? -8.691 -5.543 31.831 1.00 71.94 90 ASP A CA 1
ATOM 690 C C . ASP A 1 90 ? -9.941 -6.004 32.603 1.00 71.94 90 ASP A C 1
ATOM 692 O O . ASP A 1 90 ? -10.088 -5.722 33.796 1.00 71.94 90 ASP A O 1
ATOM 696 N N . VAL A 1 91 ? -10.794 -6.819 31.967 1.00 74.31 91 VAL A N 1
ATOM 697 C CA . VAL A 1 91 ? -11.959 -7.436 32.622 1.00 74.31 91 VAL A CA 1
ATOM 698 C C . VAL A 1 91 ? -11.516 -8.380 33.743 1.00 74.31 91 VAL A C 1
ATOM 700 O O . VAL A 1 91 ? -12.090 -8.346 34.834 1.00 74.31 91 VAL A O 1
ATOM 703 N N . ALA A 1 92 ? -10.483 -9.196 33.509 1.00 73.00 92 ALA A N 1
ATOM 704 C CA . ALA A 1 92 ? -9.925 -10.113 34.500 1.00 73.00 92 ALA A CA 1
ATOM 705 C C . ALA A 1 92 ? -9.320 -9.380 35.715 1.00 73.00 92 ALA A C 1
ATOM 707 O O . ALA A 1 92 ? -9.474 -9.824 36.857 1.00 73.00 92 ALA A O 1
ATOM 708 N N . ALA A 1 93 ? -8.671 -8.236 35.490 1.00 74.50 93 ALA A N 1
ATOM 709 C CA . ALA A 1 93 ? -8.132 -7.387 36.547 1.00 74.50 93 ALA A CA 1
ATOM 710 C C . ALA A 1 93 ? -9.235 -6.676 37.349 1.00 74.50 93 ALA A C 1
AT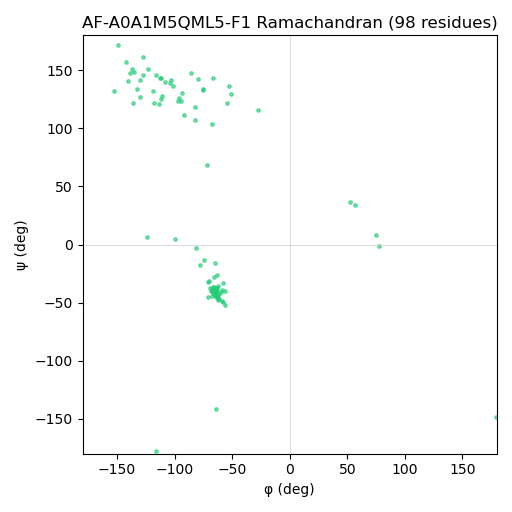OM 712 O O . ALA A 1 93 ? -9.078 -6.448 38.552 1.00 74.50 93 ALA A O 1
ATOM 713 N N . GLU A 1 94 ? -10.358 -6.328 36.717 1.00 72.62 94 GLU A N 1
ATOM 714 C CA . GLU A 1 94 ? -11.496 -5.716 37.403 1.00 72.62 94 GLU A CA 1
ATOM 715 C C . GLU A 1 94 ? -12.227 -6.718 38.307 1.00 72.62 94 GLU A C 1
ATOM 717 O O . GLU A 1 94 ? -12.474 -6.413 39.474 1.00 72.62 94 GLU A O 1
ATOM 722 N N . ILE A 1 95 ? -12.492 -7.941 37.833 1.00 73.06 95 ILE A N 1
ATOM 723 C CA . ILE A 1 95 ? -13.145 -8.987 38.644 1.00 73.06 95 ILE A CA 1
ATOM 724 C C . ILE A 1 95 ? -12.290 -9.453 39.835 1.00 73.06 95 ILE A C 1
ATOM 726 O O . ILE A 1 95 ? -12.844 -9.867 40.854 1.00 73.06 95 ILE A O 1
ATOM 730 N N . ASP A 1 96 ? -10.957 -9.374 39.751 1.00 77.12 96 ASP A N 1
ATOM 731 C CA . ASP A 1 96 ? -10.063 -9.753 40.853 1.00 77.12 96 ASP A CA 1
ATOM 732 C C . ASP A 1 96 ? -10.132 -8.766 42.033 1.00 77.12 96 ASP A C 1
ATOM 734 O O . ASP A 1 96 ? -10.081 -9.185 43.189 1.00 77.12 96 ASP A O 1
ATOM 738 N N . LYS A 1 97 ? -10.392 -7.474 41.771 1.00 75.12 97 LYS A N 1
ATOM 739 C CA . LYS A 1 97 ? -10.596 -6.445 42.814 1.00 75.12 97 LYS A CA 1
ATOM 740 C C . LYS A 1 97 ? -11.845 -6.666 43.674 1.00 75.12 97 LYS A C 1
ATOM 742 O O . LYS A 1 97 ? -11.968 -6.041 44.725 1.00 75.12 97 LYS A O 1
ATOM 747 N N . PHE A 1 98 ? -12.773 -7.510 43.225 1.00 71.62 98 PHE A N 1
ATOM 748 C CA . PHE A 1 98 ? -14.015 -7.828 43.934 1.00 71.62 98 PHE A CA 1
ATOM 749 C C . PHE A 1 98 ? -13.961 -9.158 44.704 1.00 71.62 98 PHE A C 1
ATOM 751 O O . PHE A 1 98 ? -14.974 -9.560 45.283 1.00 71.62 98 PHE A O 1
ATOM 758 N N . LYS A 1 99 ? -12.811 -9.848 44.750 1.00 67.81 99 LYS A N 1
ATOM 759 C CA . LYS A 1 99 ? -12.642 -10.998 45.650 1.00 67.81 99 LYS A CA 1
ATOM 760 C C . LYS A 1 99 ? -12.451 -10.520 47.103 1.00 67.81 99 LYS A C 1
ATOM 762 O O . LYS A 1 99 ? -11.681 -9.584 47.316 1.00 67.81 99 LYS A O 1
ATOM 767 N N . PRO A 1 100 ? -13.159 -11.124 48.077 1.00 68.75 100 PRO A N 1
ATOM 768 C CA . PRO A 1 100 ? -13.077 -10.763 49.494 1.00 68.75 100 PRO A CA 1
ATOM 769 C C . PRO A 1 100 ? -11.750 -11.159 50.152 1.00 68.75 100 PRO A C 1
ATOM 771 O O . PRO A 1 100 ? -11.118 -12.137 49.688 1.00 68.75 100 PRO A O 1
#

Sequence (100 aa):
MQKATTFEHGGKVYEVRAIPTLNGWKVRIFIEGIPANGFTYSVDSEVYQDAPIDGVPEDLVAGLMETAERDFRRGLAQESVAAEKAADDDVAAEIDKFKP

Mean predicted aligned error: 9.69 Å